Protein AF-A0A751TV23-F1 (afdb_monomer_lite)

Structure (mmCIF, N/CA/C/O backbone):
data_AF-A0A751TV23-F1
#
_entry.id   AF-A0A751TV23-F1
#
loop_
_atom_site.group_PDB
_atom_site.id
_atom_site.type_symbol
_atom_site.label_atom_id
_atom_site.label_alt_id
_atom_site.label_comp_id
_atom_site.label_asym_id
_atom_site.label_entity_id
_atom_site.label_seq_id
_atom_site.pdbx_PDB_ins_code
_atom_site.Cartn_x
_atom_site.Cartn_y
_atom_site.Cartn_z
_atom_site.occupancy
_atom_site.B_iso_or_equiv
_atom_site.auth_seq_id
_atom_site.auth_comp_id
_atom_site.auth_asym_id
_atom_site.auth_atom_id
_atom_site.pdbx_PDB_model_num
ATOM 1 N N . MET A 1 1 ? -17.166 -11.273 -17.607 1.00 41.34 1 MET A N 1
ATOM 2 C CA . MET A 1 1 ? -16.565 -11.080 -16.274 1.00 41.34 1 MET A CA 1
ATOM 3 C C . MET A 1 1 ? -15.602 -9.919 -16.426 1.00 41.34 1 MET A C 1
ATOM 5 O O . MET A 1 1 ? -14.589 -10.086 -17.087 1.00 41.34 1 MET A O 1
ATOM 9 N N . ALA A 1 2 ? -15.997 -8.712 -16.021 1.00 43.47 2 ALA A N 1
ATOM 10 C CA . ALA A 1 2 ? -15.093 -7.569 -16.080 1.00 43.47 2 ALA A CA 1
ATOM 11 C C . ALA A 1 2 ? -14.134 -7.712 -14.896 1.00 43.47 2 ALA A C 1
ATOM 13 O O . ALA A 1 2 ? -14.566 -7.608 -13.750 1.00 43.47 2 ALA A O 1
ATOM 14 N N . ASN A 1 3 ? -12.873 -8.051 -15.161 1.00 59.78 3 ASN A N 1
ATOM 15 C CA . ASN A 1 3 ? -11.843 -7.973 -14.132 1.00 59.78 3 ASN A CA 1
ATOM 16 C C . ASN A 1 3 ? -11.694 -6.498 -13.745 1.00 59.78 3 ASN A C 1
ATOM 18 O O . ASN A 1 3 ? -11.742 -5.630 -14.615 1.00 59.78 3 ASN A O 1
ATOM 22 N N . LEU A 1 4 ? -11.544 -6.228 -12.446 1.00 61.09 4 LEU A N 1
ATOM 23 C CA . LEU A 1 4 ? -11.472 -4.883 -11.859 1.00 61.09 4 LEU A CA 1
ATOM 24 C C . LEU A 1 4 ? -10.443 -3.971 -12.567 1.00 61.09 4 LEU A C 1
ATOM 26 O O . LEU A 1 4 ? -10.600 -2.754 -12.586 1.00 61.09 4 LEU A O 1
ATOM 30 N N . LEU A 1 5 ? -9.427 -4.573 -13.192 1.00 65.62 5 LEU A N 1
ATOM 31 C CA . LEU A 1 5 ? -8.470 -3.946 -14.096 1.00 65.62 5 LEU A CA 1
ATOM 32 C C . LEU A 1 5 ? -8.261 -4.850 -15.324 1.00 65.62 5 LEU A C 1
ATOM 34 O O . LEU A 1 5 ? -8.059 -6.059 -15.186 1.00 65.62 5 LEU A O 1
ATOM 38 N N . ASP A 1 6 ? -8.286 -4.269 -16.525 1.00 83.38 6 ASP A N 1
ATOM 39 C CA . ASP A 1 6 ? -7.709 -4.904 -17.716 1.00 83.38 6 ASP A CA 1
ATOM 40 C C . ASP A 1 6 ? -6.182 -5.014 -17.537 1.00 83.38 6 ASP A C 1
ATOM 42 O O . ASP A 1 6 ? -5.570 -4.159 -16.896 1.00 83.38 6 ASP A O 1
ATOM 46 N N . TRP A 1 7 ? -5.559 -6.060 -18.087 1.00 82.75 7 TRP A N 1
ATOM 47 C CA . TRP A 1 7 ? -4.121 -6.312 -17.937 1.00 82.75 7 TRP A CA 1
ATOM 48 C C . TRP A 1 7 ? -3.249 -5.146 -18.425 1.00 82.75 7 TRP A C 1
ATOM 50 O O . TRP A 1 7 ? -2.250 -4.816 -17.788 1.00 82.75 7 TRP A O 1
ATOM 60 N N . ASN A 1 8 ? -3.648 -4.475 -19.509 1.00 86.44 8 ASN A N 1
ATOM 61 C CA . ASN A 1 8 ? -2.930 -3.308 -20.019 1.00 86.44 8 ASN A CA 1
ATOM 62 C C . ASN A 1 8 ? -3.067 -2.114 -19.073 1.00 86.44 8 ASN A C 1
ATOM 64 O O . ASN A 1 8 ? -2.079 -1.450 -18.766 1.00 86.44 8 ASN A O 1
ATOM 68 N N . THR A 1 9 ? -4.278 -1.871 -18.568 1.00 88.44 9 THR A N 1
ATOM 69 C CA . THR A 1 9 ? -4.540 -0.832 -17.566 1.00 88.44 9 THR A CA 1
ATOM 70 C C . THR A 1 9 ? -3.755 -1.087 -16.280 1.00 88.44 9 THR A C 1
ATOM 72 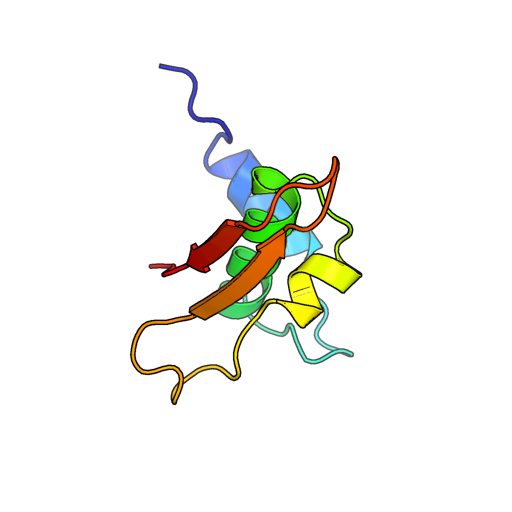O O . THR A 1 9 ? -3.158 -0.156 -15.742 1.00 88.44 9 THR A O 1
ATOM 75 N N . LEU A 1 10 ? -3.709 -2.332 -15.794 1.00 88.62 10 LEU A N 1
ATOM 76 C CA . LEU A 1 10 ? -2.911 -2.702 -14.626 1.00 88.62 10 LEU A CA 1
ATOM 77 C C . LEU A 1 10 ? -1.430 -2.423 -14.873 1.00 88.62 10 LEU A C 1
ATOM 79 O O . LEU A 1 10 ? -0.802 -1.742 -14.069 1.00 88.62 10 LEU A O 1
ATOM 83 N N . HIS A 1 11 ? -0.885 -2.904 -15.992 1.00 90.81 11 HIS A N 1
ATOM 84 C CA . HIS A 1 11 ? 0.517 -2.689 -16.329 1.00 90.81 11 HIS A CA 1
ATOM 85 C C . HIS A 1 11 ? 0.859 -1.197 -16.384 1.00 90.81 11 HIS A C 1
ATOM 87 O O . HIS A 1 11 ? 1.818 -0.768 -15.750 1.00 90.81 11 HIS A O 1
ATOM 93 N N . HIS A 1 12 ? 0.038 -0.396 -17.067 1.00 93.62 12 HIS A N 1
ATOM 94 C CA . HIS A 1 12 ? 0.223 1.050 -17.148 1.00 93.62 12 HIS A CA 1
ATOM 95 C C . HIS A 1 12 ? 0.195 1.720 -15.767 1.00 93.62 12 HIS A C 1
ATOM 97 O O . HIS A 1 12 ? 1.043 2.559 -15.474 1.00 93.62 12 HIS A O 1
ATOM 103 N N . LYS A 1 13 ? -0.753 1.344 -14.899 1.00 92.25 13 LYS A N 1
ATOM 104 C CA . LYS A 1 13 ? -0.823 1.882 -13.534 1.00 92.25 13 LYS A CA 1
ATOM 105 C C . LYS A 1 13 ? 0.394 1.488 -12.702 1.00 92.25 13 LYS A C 1
ATOM 107 O O . LYS A 1 13 ? 0.960 2.347 -12.048 1.00 92.25 13 LYS A O 1
ATOM 112 N N . VAL A 1 14 ? 0.849 0.238 -12.777 1.00 94.00 14 VAL A N 1
ATOM 113 C CA . VAL A 1 14 ? 2.061 -0.205 -12.067 1.00 94.00 14 VAL A CA 1
ATOM 114 C C . VAL A 1 14 ? 3.289 0.580 -12.526 1.00 94.00 14 VAL A C 1
ATOM 116 O O . VAL A 1 14 ? 4.104 0.957 -11.695 1.00 94.00 14 VAL A O 1
ATOM 119 N N . GLN A 1 15 ? 3.418 0.863 -13.827 1.00 94.94 15 GLN A N 1
ATOM 120 C CA . GLN A 1 15 ? 4.508 1.711 -14.325 1.00 94.94 15 GLN A CA 1
ATOM 121 C C . GLN A 1 15 ? 4.423 3.147 -13.788 1.00 94.94 15 GLN A C 1
ATOM 123 O O . GLN A 1 15 ? 5.456 3.748 -13.524 1.00 94.94 15 GLN A O 1
ATOM 128 N N . ALA A 1 16 ? 3.215 3.688 -13.605 1.00 93.94 16 ALA A N 1
ATOM 129 C CA . ALA A 1 16 ? 3.017 5.029 -13.052 1.00 93.94 16 ALA A CA 1
ATOM 130 C C . ALA A 1 16 ? 3.375 5.139 -11.558 1.00 93.94 16 ALA A C 1
ATOM 132 O O . ALA A 1 16 ? 3.686 6.231 -11.103 1.00 93.94 16 ALA A O 1
ATOM 133 N N . TYR A 1 17 ? 3.347 4.023 -10.823 1.00 91.94 17 TYR A N 1
ATOM 134 C CA . TYR A 1 17 ? 3.761 3.931 -9.416 1.00 91.94 17 TYR A CA 1
ATOM 135 C C . TYR A 1 17 ? 5.268 3.677 -9.250 1.00 91.94 17 TYR A C 1
ATOM 137 O O . TYR A 1 17 ? 5.745 3.533 -8.128 1.00 91.94 17 TYR A O 1
ATOM 145 N N . LEU A 1 18 ? 6.035 3.561 -10.341 1.00 94.06 18 LEU A N 1
ATOM 146 C CA . LEU A 1 18 ? 7.485 3.448 -10.227 1.00 94.06 18 LEU A CA 1
ATOM 147 C C . LEU A 1 18 ? 8.069 4.784 -9.785 1.00 94.06 18 LEU A C 1
ATOM 149 O O . LEU A 1 18 ? 7.981 5.779 -10.502 1.00 94.06 18 LEU A O 1
ATOM 153 N N . ASP A 1 19 ? 8.743 4.752 -8.645 1.00 91.62 19 ASP A N 1
ATOM 154 C CA . ASP A 1 19 ? 9.475 5.880 -8.095 1.00 91.62 19 ASP A CA 1
ATOM 155 C C . ASP A 1 19 ? 10.864 5.413 -7.635 1.00 91.62 19 ASP A C 1
ATOM 157 O O . ASP A 1 19 ? 11.063 5.010 -6.483 1.00 91.62 19 ASP A O 1
ATOM 161 N N . PRO A 1 20 ? 11.853 5.407 -8.547 1.00 91.00 20 PRO A N 1
ATOM 162 C CA . PRO A 1 20 ? 13.205 4.977 -8.221 1.00 91.00 20 PRO A CA 1
ATOM 163 C C . PRO A 1 20 ? 13.888 5.856 -7.166 1.00 91.00 20 PRO A C 1
ATOM 165 O O . PRO A 1 20 ? 14.777 5.359 -6.475 1.00 91.00 20 PRO A O 1
ATOM 168 N N . GLU A 1 21 ? 13.504 7.131 -7.039 1.00 89.81 21 GLU A N 1
ATOM 169 C CA . GLU A 1 21 ? 14.110 8.062 -6.077 1.00 89.81 21 GLU A CA 1
ATOM 170 C C . GLU A 1 21 ? 13.703 7.712 -4.642 1.00 89.81 21 GLU A C 1
ATOM 172 O O . GLU A 1 21 ? 14.530 7.791 -3.733 1.00 89.81 21 GLU A O 1
ATOM 177 N N . ASN A 1 22 ? 12.477 7.210 -4.468 1.00 85.12 22 ASN A N 1
ATOM 178 C CA . ASN A 1 22 ? 11.941 6.731 -3.193 1.00 85.12 22 ASN A CA 1
ATOM 179 C C . ASN A 1 22 ? 12.067 5.205 -3.002 1.00 85.12 22 ASN A C 1
ATOM 181 O O . ASN A 1 22 ? 11.521 4.629 -2.066 1.00 85.12 22 ASN A O 1
ATOM 185 N N . GLY A 1 23 ? 12.836 4.521 -3.858 1.00 86.06 23 GLY A N 1
ATOM 186 C CA . GLY A 1 23 ? 13.154 3.098 -3.695 1.00 86.06 23 GLY A CA 1
ATOM 187 C C . GLY A 1 23 ? 12.104 2.120 -4.239 1.00 86.06 23 GLY A C 1
ATOM 188 O O . GLY A 1 23 ? 12.277 0.903 -4.086 1.00 86.06 23 GLY A O 1
ATOM 189 N N . ILE A 1 24 ? 11.076 2.609 -4.938 1.00 90.00 24 ILE A N 1
ATOM 190 C CA . ILE A 1 24 ? 10.078 1.825 -5.683 1.00 90.00 24 ILE A CA 1
ATOM 191 C C . ILE A 1 24 ? 10.591 1.624 -7.120 1.00 90.00 24 ILE A C 1
ATOM 193 O O . ILE A 1 24 ? 10.023 2.060 -8.118 1.00 90.00 24 ILE A O 1
ATOM 197 N N . ASP A 1 25 ? 11.733 0.948 -7.227 1.00 92.25 25 ASP A N 1
ATOM 198 C CA . ASP A 1 25 ? 12.511 0.802 -8.462 1.00 92.25 25 ASP A CA 1
ATOM 199 C C . ASP A 1 25 ? 12.021 -0.327 -9.384 1.00 92.25 25 ASP A C 1
ATOM 201 O O . ASP A 1 25 ? 12.532 -0.509 -10.492 1.00 92.25 25 ASP A O 1
ATOM 205 N N . LYS A 1 26 ? 11.058 -1.133 -8.923 1.00 92.81 26 LYS A N 1
ATOM 206 C CA . LYS A 1 26 ? 10.627 -2.362 -9.596 1.00 92.81 26 LYS A CA 1
ATOM 207 C C . LYS A 1 26 ? 9.110 -2.534 -9.565 1.00 92.81 26 LYS A C 1
ATOM 209 O O . LYS A 1 26 ? 8.494 -2.2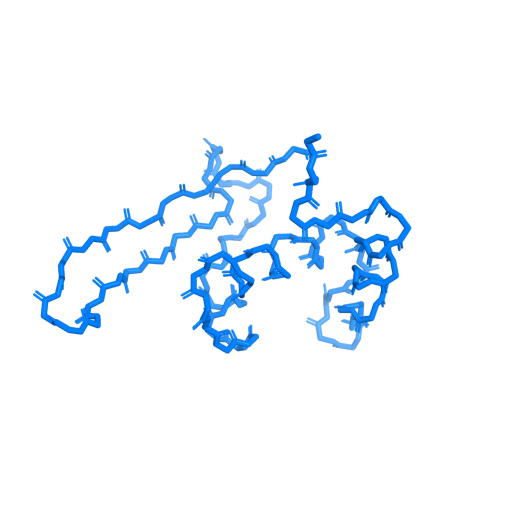61 -8.534 1.00 92.81 26 LYS A O 1
ATOM 214 N N . PRO A 1 27 ? 8.508 -3.119 -10.621 1.00 91.88 27 PRO A N 1
ATOM 215 C CA . PRO A 1 27 ? 7.078 -3.427 -10.645 1.00 91.88 27 PRO A CA 1
ATOM 216 C C . PRO A 1 27 ? 6.609 -4.280 -9.461 1.00 91.88 27 PRO A C 1
ATOM 218 O O . PRO A 1 27 ? 5.492 -4.105 -8.995 1.00 91.88 27 PRO A O 1
ATOM 221 N N . GLN A 1 28 ? 7.464 -5.171 -8.948 1.00 89.44 28 GLN A N 1
ATOM 222 C CA . GLN A 1 28 ? 7.163 -6.008 -7.781 1.00 89.44 28 GLN A CA 1
ATOM 223 C C . GLN A 1 28 ? 6.978 -5.206 -6.485 1.00 89.44 28 GLN A C 1
ATOM 225 O O . GLN A 1 28 ? 6.326 -5.702 -5.578 1.00 89.44 28 GLN A O 1
ATOM 230 N N . LYS A 1 29 ? 7.539 -3.993 -6.395 1.00 89.81 29 LYS A N 1
ATOM 231 C CA . LYS A 1 29 ? 7.331 -3.076 -5.266 1.00 89.81 29 LYS A CA 1
ATOM 232 C C . LYS A 1 29 ? 6.139 -2.147 -5.503 1.00 89.81 29 LYS A C 1
ATOM 234 O O . LYS A 1 29 ? 5.350 -1.928 -4.597 1.00 89.81 29 LYS A O 1
ATOM 239 N N . ALA A 1 30 ? 5.973 -1.668 -6.736 1.00 93.00 30 ALA A N 1
ATOM 240 C CA . ALA A 1 30 ? 4.872 -0.780 -7.112 1.00 93.00 30 ALA A CA 1
ATOM 241 C C . ALA A 1 30 ? 3.498 -1.475 -7.105 1.00 93.00 30 ALA A C 1
ATOM 243 O O . ALA A 1 30 ? 2.485 -0.874 -6.755 1.00 93.00 30 ALA A O 1
ATOM 244 N N . PHE A 1 31 ? 3.440 -2.750 -7.501 1.00 93.00 31 PHE A N 1
ATOM 245 C CA . PHE A 1 31 ? 2.182 -3.488 -7.607 1.00 93.00 31 PHE A CA 1
ATOM 246 C C . PHE A 1 31 ? 1.454 -3.664 -6.260 1.00 93.00 31 PHE A C 1
ATOM 248 O O . PHE A 1 31 ? 0.267 -3.338 -6.217 1.00 93.00 31 PHE A O 1
ATOM 255 N N . PRO A 1 32 ? 2.104 -4.121 -5.169 1.00 93.06 32 PRO A N 1
ATOM 256 C CA . PRO A 1 32 ? 1.484 -4.182 -3.845 1.00 93.06 32 PRO A CA 1
ATOM 257 C C . PRO A 1 32 ? 0.849 -2.860 -3.408 1.00 93.06 32 PRO A C 1
ATOM 259 O O . PRO A 1 32 ? -0.319 -2.858 -3.027 1.00 93.06 32 PRO A O 1
ATOM 262 N N . ILE A 1 33 ? 1.568 -1.743 -3.555 1.00 94.00 33 ILE A N 1
ATOM 263 C CA . ILE A 1 33 ? 1.100 -0.400 -3.174 1.00 94.00 33 ILE A CA 1
ATOM 264 C C . ILE A 1 33 ? -0.179 -0.048 -3.940 1.00 94.00 33 ILE A C 1
ATOM 266 O O . ILE A 1 33 ? -1.219 0.219 -3.337 1.00 94.00 33 ILE A O 1
ATOM 270 N N . LEU A 1 34 ? -0.144 -0.159 -5.275 1.00 94.25 34 LEU A N 1
ATOM 271 C CA . LEU A 1 34 ? -1.309 0.080 -6.132 1.00 94.25 34 LEU A CA 1
ATOM 272 C C . LEU A 1 34 ? -2.513 -0.778 -5.716 1.00 94.25 34 LEU A C 1
ATOM 274 O O . LEU A 1 34 ? -3.655 -0.306 -5.720 1.00 94.25 34 LEU A O 1
ATOM 278 N N . MET A 1 35 ? -2.279 -2.054 -5.402 1.00 93.81 35 MET A N 1
ATOM 279 C CA . MET A 1 35 ? -3.345 -2.979 -5.032 1.00 93.81 35 MET A CA 1
ATOM 280 C C . MET A 1 35 ? -3.947 -2.645 -3.670 1.00 93.81 35 MET A C 1
ATOM 282 O O . MET A 1 35 ? -5.171 -2.658 -3.555 1.00 93.81 35 MET A O 1
ATOM 286 N N . VAL A 1 36 ? -3.131 -2.320 -2.666 1.00 94.25 36 VAL A N 1
ATOM 287 C CA . VAL A 1 36 ? -3.613 -1.898 -1.342 1.00 94.25 36 VAL A CA 1
ATOM 288 C C . VAL A 1 36 ? -4.423 -0.607 -1.466 1.00 94.25 36 VAL A C 1
ATOM 290 O O . VAL A 1 36 ? -5.585 -0.592 -1.051 1.00 94.25 36 VAL A O 1
ATOM 293 N N . ALA A 1 37 ? -3.876 0.416 -2.133 1.00 95.00 37 ALA A N 1
ATOM 294 C CA . ALA A 1 37 ? -4.554 1.691 -2.372 1.00 95.00 37 ALA A CA 1
ATOM 295 C C . ALA A 1 37 ? -5.910 1.490 -3.067 1.00 95.00 37 ALA A C 1
ATOM 297 O O . ALA A 1 37 ? -6.938 1.993 -2.615 1.00 95.00 37 ALA A O 1
ATOM 298 N N . THR A 1 38 ? -5.945 0.671 -4.124 1.00 92.69 38 THR A N 1
ATOM 299 C CA . THR A 1 38 ? -7.169 0.420 -4.902 1.00 92.69 38 THR A CA 1
ATOM 300 C C . THR A 1 38 ? -8.201 -0.416 -4.138 1.00 92.69 38 THR A C 1
ATOM 302 O O . THR A 1 38 ? -9.395 -0.131 -4.219 1.00 92.69 38 THR A O 1
ATOM 305 N N . LEU A 1 39 ? -7.781 -1.474 -3.434 1.00 92.94 39 LEU A N 1
ATOM 306 C CA . LEU A 1 39 ? -8.702 -2.405 -2.767 1.00 92.94 39 LEU A CA 1
ATOM 307 C C . LEU A 1 39 ? -9.279 -1.830 -1.476 1.00 92.94 39 LEU A C 1
ATOM 309 O O . LEU A 1 39 ? -10.454 -2.054 -1.186 1.00 92.94 39 LEU A O 1
ATOM 313 N N . LEU A 1 40 ? -8.458 -1.119 -0.701 1.00 92.12 40 LEU A N 1
ATOM 314 C CA . LEU A 1 40 ? -8.878 -0.515 0.562 1.00 92.12 40 LEU A CA 1
ATOM 315 C C . LEU A 1 40 ? -9.383 0.917 0.392 1.00 92.12 40 LEU A C 1
ATOM 317 O O . LEU A 1 40 ? -9.985 1.445 1.330 1.00 92.12 40 LEU A O 1
ATOM 321 N N . ASN A 1 41 ? -9.193 1.512 -0.792 1.00 92.38 41 ASN A N 1
ATOM 322 C CA . ASN A 1 41 ? -9.540 2.895 -1.109 1.00 92.38 41 ASN A CA 1
ATOM 323 C C . ASN A 1 41 ? -8.918 3.869 -0.092 1.00 92.38 41 ASN A C 1
ATOM 325 O O . ASN A 1 41 ? -9.628 4.607 0.595 1.00 92.38 41 ASN A O 1
ATOM 329 N N . VAL A 1 42 ? -7.593 3.783 0.030 1.00 93.44 42 VAL A N 1
ATOM 330 C CA . VAL A 1 42 ? -6.725 4.569 0.927 1.00 93.44 42 VAL A CA 1
ATOM 331 C C . VAL A 1 42 ? -5.745 5.403 0.102 1.00 93.44 42 VAL A C 1
ATOM 333 O O . VAL A 1 42 ? -5.664 5.214 -1.116 1.00 93.44 42 VAL A O 1
ATOM 336 N N . SER A 1 43 ? -5.041 6.349 0.729 1.00 93.81 43 SER A N 1
ATOM 337 C CA . SER A 1 43 ? -4.012 7.119 0.018 1.00 93.81 43 SER A CA 1
ATOM 338 C C . SER A 1 43 ? -2.819 6.235 -0.367 1.00 93.81 43 SER A C 1
ATOM 340 O O . SER A 1 43 ? -2.613 5.166 0.207 1.00 93.81 43 SER A O 1
ATOM 342 N N . ASP A 1 44 ? -2.019 6.683 -1.338 1.00 91.44 44 ASP A N 1
ATOM 343 C CA . ASP A 1 44 ? -0.799 5.963 -1.724 1.00 91.44 44 ASP A CA 1
ATOM 344 C C . ASP A 1 44 ? 0.208 5.910 -0.562 1.00 91.44 44 ASP A C 1
ATOM 346 O O . ASP A 1 44 ? 0.808 4.869 -0.332 1.00 91.44 44 ASP A O 1
ATOM 350 N N . GLU A 1 45 ? 0.299 6.980 0.236 1.00 91.62 45 GLU A N 1
ATOM 351 C CA . GLU A 1 45 ? 1.127 7.044 1.451 1.00 91.62 45 GLU A CA 1
ATOM 352 C C . GLU A 1 45 ? 0.685 6.003 2.496 1.00 91.62 45 GLU A C 1
ATOM 354 O O . GLU A 1 45 ? 1.498 5.225 2.984 1.00 91.62 45 GLU A O 1
ATOM 359 N N . GLU A 1 46 ? -0.621 5.901 2.773 1.00 92.56 46 GLU A N 1
ATOM 360 C CA . GLU A 1 46 ? -1.156 4.879 3.686 1.00 92.56 46 GLU A CA 1
ATOM 361 C C . GLU A 1 46 ? -0.950 3.456 3.147 1.00 92.56 46 GLU A C 1
ATOM 363 O O . GLU A 1 46 ? -0.770 2.508 3.914 1.00 92.56 46 GLU A O 1
ATOM 368 N N . ALA A 1 47 ? -1.008 3.284 1.825 1.00 93.56 47 ALA A N 1
ATOM 369 C CA . ALA A 1 47 ? -0.763 2.002 1.184 1.00 93.56 47 ALA A CA 1
ATOM 370 C C . ALA A 1 47 ? 0.713 1.595 1.257 1.00 93.56 47 ALA A C 1
ATOM 372 O O . ALA A 1 47 ? 0.985 0.415 1.469 1.00 93.56 47 ALA A O 1
ATOM 373 N N . GLU A 1 48 ? 1.639 2.543 1.101 1.00 91.69 48 GLU A N 1
ATOM 374 C CA . GLU A 1 48 ? 3.081 2.345 1.270 1.00 91.69 48 GLU A CA 1
ATOM 375 C C . GLU A 1 48 ? 3.430 1.952 2.705 1.00 91.69 48 GLU A C 1
ATOM 377 O O . GLU A 1 48 ? 4.122 0.953 2.905 1.00 91.69 48 GLU A O 1
ATOM 382 N N . ASP A 1 49 ? 2.870 2.649 3.695 1.00 91.94 49 ASP A N 1
ATOM 383 C CA . ASP A 1 49 ? 3.063 2.349 5.120 1.00 91.94 49 ASP A CA 1
ATOM 384 C C . ASP A 1 49 ? 2.544 0.958 5.518 1.00 91.94 49 ASP A C 1
ATOM 386 O O . ASP A 1 49 ? 3.028 0.344 6.473 1.00 91.94 49 ASP A O 1
ATOM 390 N N . ALA A 1 50 ? 1.555 0.439 4.786 1.00 92.31 50 ALA A N 1
ATOM 391 C CA . ALA A 1 50 ? 1.023 -0.899 5.007 1.00 92.31 50 ALA A CA 1
ATOM 392 C C . ALA A 1 50 ? 1.942 -2.008 4.468 1.00 92.31 50 ALA A C 1
ATOM 394 O O . ALA A 1 50 ? 1.766 -3.171 4.846 1.00 92.31 50 ALA A O 1
ATOM 395 N N . ILE A 1 51 ? 2.889 -1.699 3.575 1.00 91.38 51 ILE A N 1
ATOM 396 C CA . ILE A 1 51 ? 3.784 -2.697 2.984 1.00 91.38 51 ILE A CA 1
ATOM 397 C C . ILE A 1 51 ? 4.822 -3.128 4.017 1.00 91.38 51 ILE A C 1
ATOM 399 O O . ILE A 1 51 ? 5.529 -2.326 4.620 1.00 91.38 51 ILE A O 1
ATOM 403 N N . THR A 1 52 ? 4.934 -4.436 4.213 1.00 87.88 52 THR A N 1
ATOM 404 C CA . THR A 1 52 ? 5.974 -4.997 5.075 1.00 87.88 52 THR A CA 1
ATOM 405 C C . THR A 1 52 ? 7.307 -5.097 4.338 1.00 87.88 52 THR A C 1
ATOM 407 O O . THR A 1 52 ? 7.371 -5.123 3.109 1.00 87.88 52 THR A O 1
ATOM 410 N N . ASP A 1 53 ? 8.387 -5.172 5.111 1.00 69.69 53 ASP A N 1
ATOM 411 C CA . ASP A 1 53 ? 9.768 -5.059 4.646 1.00 69.69 53 ASP A CA 1
ATOM 412 C C . ASP A 1 53 ? 10.260 -6.301 3.861 1.00 69.69 53 ASP A C 1
ATOM 414 O O . ASP A 1 53 ? 11.106 -7.079 4.313 1.00 69.69 53 ASP A O 1
ATOM 418 N N . GLY A 1 54 ? 9.715 -6.488 2.655 1.00 68.12 54 GLY A N 1
ATOM 419 C CA . GLY A 1 54 ? 10.161 -7.415 1.615 1.00 68.12 54 GLY A CA 1
ATOM 420 C C . GLY A 1 54 ? 10.580 -8.808 2.101 1.00 68.12 54 GLY A C 1
ATOM 421 O O . GLY A 1 54 ? 9.985 -9.382 2.995 1.00 68.12 54 GLY A O 1
ATOM 422 N N . SER A 1 55 ? 11.655 -9.354 1.512 1.00 59.47 55 SER A N 1
ATOM 423 C CA . SER A 1 55 ? 12.080 -10.777 1.529 1.00 59.47 55 SER A CA 1
ATOM 424 C C . SER A 1 55 ? 12.139 -11.548 2.868 1.00 59.47 55 SER A C 1
ATOM 426 O O . SER A 1 55 ? 12.434 -12.744 2.861 1.00 59.47 55 SER A O 1
ATOM 428 N N . MET A 1 56 ? 11.907 -10.896 4.009 1.00 63.06 56 MET A N 1
ATOM 429 C CA . MET A 1 56 ? 11.818 -11.496 5.345 1.00 63.06 56 MET A CA 1
ATOM 430 C C . MET A 1 56 ? 10.387 -11.495 5.922 1.00 63.06 56 MET A C 1
ATOM 432 O O . MET A 1 56 ? 10.206 -11.880 7.078 1.00 63.06 56 MET A O 1
ATOM 436 N N . ASP A 1 57 ? 9.383 -11.133 5.123 1.00 67.69 57 ASP A N 1
ATOM 437 C CA . ASP A 1 57 ? 7.953 -11.072 5.457 1.00 67.69 57 ASP A CA 1
ATOM 438 C C . ASP A 1 57 ? 7.318 -12.422 5.854 1.00 67.69 57 ASP A C 1
ATOM 440 O O . ASP A 1 57 ? 6.268 -12.465 6.497 1.00 67.69 57 ASP A O 1
ATOM 444 N N . ARG A 1 58 ? 7.964 -13.546 5.503 1.00 72.50 58 ARG A N 1
ATOM 445 C CA . ARG A 1 58 ? 7.469 -14.922 5.704 1.00 72.50 58 ARG A CA 1
ATOM 446 C C . ARG A 1 58 ? 6.049 -15.139 5.156 1.00 72.50 58 ARG A C 1
ATOM 448 O O . ARG A 1 58 ? 5.320 -15.984 5.683 1.00 72.50 58 ARG A O 1
ATOM 455 N N . GLY A 1 59 ? 5.695 -14.450 4.071 1.00 81.94 59 GLY A N 1
ATOM 456 C CA . GLY A 1 59 ? 4.399 -14.585 3.403 1.00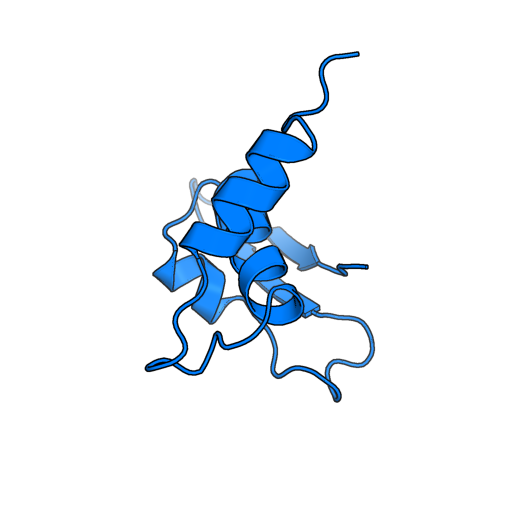 81.94 59 GLY A CA 1
ATOM 457 C C . GLY A 1 59 ? 3.306 -13.652 3.928 1.00 81.94 59 GLY A C 1
ATOM 458 O O . GLY A 1 59 ? 2.129 -14.022 3.895 1.00 81.94 59 GLY A O 1
ATOM 459 N N . VAL A 1 60 ? 3.686 -12.481 4.442 1.00 88.75 60 VAL A N 1
ATOM 460 C CA . VAL A 1 60 ? 2.768 -11.379 4.745 1.00 88.75 60 VAL A CA 1
ATOM 461 C C . VAL A 1 60 ? 3.323 -10.121 4.110 1.00 88.75 60 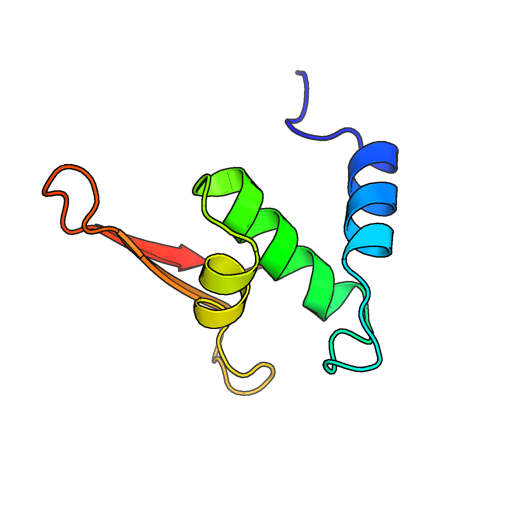VAL A C 1
ATOM 463 O O . VAL A 1 60 ? 4.077 -9.421 4.756 1.00 88.75 60 VAL A O 1
ATOM 466 N N . ASP A 1 61 ? 2.947 -9.825 2.873 1.00 89.00 61 ASP A N 1
ATOM 467 C CA . ASP A 1 61 ? 3.543 -8.721 2.117 1.00 89.00 61 ASP A CA 1
ATOM 468 C C . ASP A 1 61 ? 3.025 -7.339 2.565 1.00 89.00 61 ASP A C 1
ATOM 470 O O . ASP A 1 61 ? 3.734 -6.343 2.430 1.00 89.00 61 ASP A O 1
ATOM 474 N N . ALA A 1 62 ? 1.803 -7.256 3.108 1.00 91.69 62 ALA A N 1
ATOM 475 C CA . ALA A 1 62 ? 1.241 -6.016 3.651 1.00 91.69 62 ALA A CA 1
ATOM 476 C C . ALA A 1 62 ? 0.253 -6.266 4.802 1.00 91.69 62 ALA A C 1
ATOM 478 O O . ALA A 1 62 ? -0.470 -7.271 4.807 1.00 91.69 62 ALA A O 1
ATOM 479 N N . VAL A 1 63 ? 0.186 -5.325 5.748 1.00 93.06 63 VAL A N 1
ATOM 480 C CA . VAL A 1 63 ? -0.754 -5.319 6.876 1.00 93.06 63 VAL A CA 1
ATOM 481 C C . VAL A 1 63 ? -1.366 -3.931 7.028 1.00 93.06 63 VAL A C 1
ATOM 483 O O . VAL A 1 63 ? -0.655 -2.960 7.252 1.00 93.06 63 VAL A O 1
ATOM 486 N N . TYR A 1 64 ? -2.693 -3.849 6.977 1.00 94.12 64 TYR A N 1
ATOM 487 C CA . TYR A 1 64 ? -3.430 -2.609 7.215 1.00 94.12 64 TYR A CA 1
ATOM 488 C C . TYR A 1 64 ? -4.454 -2.800 8.332 1.00 94.12 64 TYR A C 1
ATOM 490 O O . TYR A 1 64 ? -5.238 -3.754 8.315 1.00 94.12 64 TYR A O 1
ATOM 498 N N . VAL A 1 65 ? -4.450 -1.893 9.308 1.00 92.19 65 VAL A N 1
ATOM 499 C CA . VAL A 1 65 ? -5.444 -1.853 10.385 1.00 92.19 65 VAL A CA 1
ATOM 500 C C . VAL A 1 65 ? -6.531 -0.871 9.973 1.00 92.19 65 VAL A C 1
ATOM 502 O O . VAL A 1 65 ? -6.284 0.325 9.892 1.00 92.19 65 VAL A O 1
ATOM 505 N N . ASP A 1 66 ? -7.725 -1.386 9.697 1.00 90.44 66 ASP A N 1
ATOM 506 C CA . ASP A 1 66 ? -8.880 -0.579 9.318 1.00 90.44 66 ASP A CA 1
ATOM 507 C C . ASP A 1 66 ? -9.726 -0.273 10.557 1.00 90.44 66 ASP A C 1
ATOM 509 O O . ASP A 1 66 ? -10.475 -1.129 11.052 1.00 90.44 66 ASP A O 1
ATOM 513 N N . ASP A 1 67 ? -9.570 0.953 11.056 1.00 87.88 67 ASP A N 1
ATOM 514 C CA . ASP A 1 67 ? -10.349 1.530 12.151 1.00 87.88 67 ASP A CA 1
ATOM 515 C C . ASP A 1 67 ? -11.456 2.49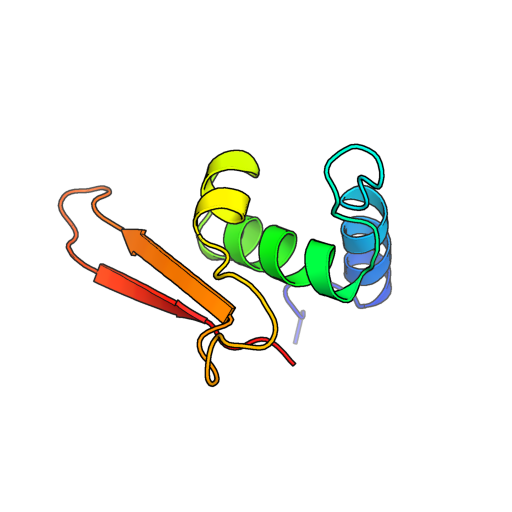4 11.673 1.00 87.88 67 ASP A C 1
ATOM 517 O O . ASP A 1 67 ? -12.210 3.060 12.480 1.00 87.88 67 ASP A O 1
ATOM 521 N N . ARG A 1 68 ? -11.611 2.649 10.349 1.00 85.69 68 ARG A N 1
ATOM 522 C CA . ARG A 1 68 ? -12.596 3.545 9.737 1.00 85.69 68 ARG A CA 1
ATOM 523 C C . ARG A 1 68 ? -14.009 3.084 10.082 1.00 85.69 68 ARG A C 1
ATOM 525 O O . ARG A 1 68 ? -14.300 1.892 10.202 1.00 85.69 68 ARG A O 1
ATOM 532 N N . ASP A 1 69 ? -14.911 4.045 10.264 1.00 85.94 69 ASP A N 1
ATOM 533 C CA . ASP A 1 69 ? -16.305 3.807 10.667 1.00 85.94 69 ASP A CA 1
ATOM 534 C C . ASP A 1 69 ? -16.463 2.972 11.961 1.00 85.94 69 ASP A C 1
ATOM 536 O O . ASP A 1 69 ? -17.490 2.321 12.167 1.00 85.94 69 ASP A O 1
ATOM 540 N N . GLY A 1 70 ? -15.453 2.967 12.842 1.00 82.62 70 GLY A N 1
ATOM 541 C CA . GLY A 1 70 ? -15.468 2.190 14.086 1.00 82.62 70 GLY A CA 1
ATOM 542 C C . GLY A 1 70 ? -15.317 0.682 13.875 1.00 82.62 70 GLY A C 1
ATOM 543 O O . GLY A 1 70 ? -15.668 -0.105 14.761 1.00 82.62 70 GLY A O 1
ATOM 544 N N . ARG A 1 71 ? -14.829 0.263 12.701 1.00 78.69 71 ARG A N 1
ATOM 545 C CA . ARG A 1 71 ? -14.423 -1.122 12.453 1.00 78.69 71 ARG A CA 1
ATOM 546 C C . ARG A 1 71 ? -13.128 -1.414 13.207 1.00 78.69 71 ARG A C 1
ATOM 548 O O . ARG A 1 71 ? -12.445 -0.520 13.680 1.00 78.69 71 ARG A O 1
ATOM 555 N N . ASN A 1 72 ? -12.840 -2.691 13.409 1.00 85.19 72 ASN A N 1
ATOM 556 C CA . ASN A 1 72 ? -11.575 -3.127 13.992 1.00 85.19 72 ASN A CA 1
ATOM 557 C C . ASN A 1 72 ? -11.122 -4.373 13.235 1.00 85.19 72 ASN A C 1
ATOM 559 O O . ASN A 1 72 ? -11.153 -5.493 13.752 1.00 85.19 72 ASN A O 1
ATOM 563 N N . SER A 1 73 ? -10.862 -4.180 11.943 1.00 92.19 73 SER A N 1
ATOM 564 C CA . SER A 1 73 ? -10.469 -5.243 11.021 1.00 92.19 73 SER A CA 1
ATOM 565 C C . SER A 1 73 ? -9.008 -5.095 10.637 1.00 92.19 73 SER A C 1
ATOM 567 O O . SER A 1 73 ? -8.532 -4.002 10.362 1.00 92.19 73 SER A O 1
ATOM 569 N N . ILE A 1 74 ? -8.302 -6.221 10.583 1.00 93.12 74 ILE A N 1
ATOM 570 C CA . ILE A 1 74 ? -6.922 -6.277 10.108 1.00 93.12 74 ILE A CA 1
ATOM 571 C C . ILE A 1 74 ? -6.940 -6.948 8.740 1.00 93.12 74 ILE A C 1
ATOM 573 O O . ILE A 1 74 ? -7.417 -8.077 8.600 1.00 93.12 74 ILE A O 1
ATOM 577 N N . HIS A 1 75 ? -6.427 -6.246 7.739 1.00 93.56 75 HIS A N 1
ATOM 578 C CA . HIS A 1 75 ? -6.257 -6.747 6.386 1.00 93.56 75 HIS A CA 1
ATOM 579 C C . HIS A 1 75 ? -4.816 -7.215 6.218 1.00 93.56 75 HIS A C 1
ATOM 581 O O . HIS A 1 75 ? -3.884 -6.456 6.458 1.00 93.56 75 HIS A O 1
ATOM 587 N N . ILE A 1 76 ? -4.647 -8.473 5.820 1.00 93.12 76 ILE A N 1
ATOM 588 C CA . ILE A 1 76 ? -3.346 -9.098 5.579 1.00 93.12 76 ILE A CA 1
ATOM 589 C C . ILE A 1 76 ? -3.310 -9.507 4.112 1.00 93.12 76 ILE A C 1
ATOM 591 O O . ILE A 1 76 ? -4.236 -10.171 3.637 1.00 93.12 76 ILE A O 1
ATOM 595 N N . PHE A 1 77 ? -2.251 -9.123 3.405 1.00 92.56 77 PHE A N 1
ATOM 596 C CA . PHE A 1 77 ? -2.097 -9.405 1.983 1.00 92.56 77 PHE A CA 1
ATOM 597 C C . PHE A 1 77 ? -0.908 -10.320 1.715 1.00 92.56 77 PHE A C 1
ATOM 599 O O . PHE A 1 77 ? 0.133 -10.213 2.354 1.00 92.56 77 PHE A O 1
ATOM 606 N N . GLN A 1 78 ? -1.087 -11.182 0.715 1.00 90.81 78 GLN A N 1
ATOM 607 C CA . GLN A 1 78 ? -0.011 -11.873 0.020 1.00 90.81 78 GLN A CA 1
ATOM 608 C C . GLN A 1 78 ? -0.214 -11.678 -1.483 1.00 90.81 78 GLN A C 1
ATOM 610 O O . GLN A 1 78 ? -1.213 -12.132 -2.051 1.00 90.81 78 GLN A O 1
ATOM 615 N N . PHE A 1 79 ? 0.740 -11.022 -2.121 1.00 88.06 79 PHE A N 1
ATOM 616 C CA . PHE A 1 79 ? 0.844 -10.805 -3.552 1.00 88.06 79 PHE A CA 1
ATOM 617 C C . PHE A 1 79 ? 1.694 -11.915 -4.200 1.00 88.06 79 PHE A C 1
ATOM 619 O O . PHE A 1 79 ? 2.461 -12.628 -3.545 1.00 88.06 79 PHE A O 1
ATOM 626 N N . LYS A 1 80 ? 1.483 -12.129 -5.502 1.00 82.06 80 LYS A N 1
ATOM 627 C CA . LYS A 1 80 ? 2.172 -13.134 -6.324 1.00 82.06 80 LYS A CA 1
ATOM 628 C C . LYS A 1 80 ? 2.488 -12.581 -7.700 1.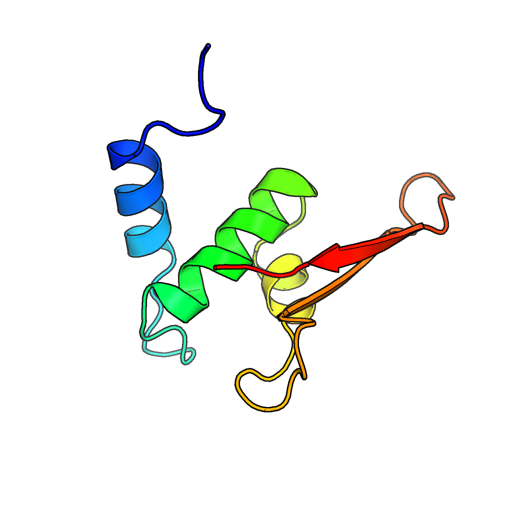00 82.06 80 LYS A C 1
ATOM 630 O O . LYS A 1 80 ? 1.647 -11.810 -8.212 1.00 82.06 80 LYS A O 1
#

Radius of gyration: 13.09 Å; chains: 1; bounding box: 31×23×34 Å

pLDDT: mean 86.52, std 11.29, range [41.34, 95.0]

Secondary structure (DSSP, 8-state):
---SS-HHHHHHHHHHT-BTTTTB-SHHHHHHHHHHHHHHT--HHHHHHTB--GGGSSS--EEEEE-GGG--EEEEE---

Organism: Salmonella enterica (NCBI:txid28901)

Sequence (80 aa):
MANLLDWNTLHHKVQAYLDPENGIDKPQKAFPILMVATLLNVSDEEAEDAITDGSMDRGVDAVYVDDRDGRNSIHIFQFK

Foldseek 3Di:
DDDPDDPVRLVVQLVVQQDVVVPSPDSVSSNQLVCQCVVVVDDSVLSNVQADDPPVCVFFGGWDADCPPNDGDIDTDGDD